Protein AF-A0A170ULJ7-F1 (afdb_monomer_lite)

Foldseek 3Di:
DDDDDDDDDDDDPPPPPVPLAQPADDPVLQVVLCPCVVVLVVVVVVVVVVVVVVVVPDPPDPPPFDKDADPPPGIDTCPDPDNDDDDYLVVVFDKDFKDWLVPPLHHPHGPDIGTPVCCVVVVVCCVPGPDPVAAEDEDDDDRSDDCPNSVNVNVVNVCSVPGRHIYD

pLDDT: mean 76.96, std 18.4, range [31.38, 96.0]

Radius of gyration: 25.99 Å; chains: 1; bounding box: 59×50×88 Å

Structure (mmCIF, N/CA/C/O backbone):
data_AF-A0A170ULJ7-F1
#
_entry.id   AF-A0A170ULJ7-F1
#
loop_
_atom_site.group_PDB
_atom_site.id
_atom_site.type_symbol
_atom_site.label_atom_id
_atom_site.label_alt_id
_atom_site.label_comp_id
_atom_site.label_asym_id
_atom_site.label_entity_id
_atom_site.label_seq_id
_atom_site.pdbx_PDB_ins_code
_atom_site.Cartn_x
_atom_site.Cartn_y
_atom_site.Cartn_z
_atom_site.occupancy
_atom_site.B_iso_or_equiv
_atom_site.auth_seq_id
_atom_site.auth_comp_id
_atom_site.auth_asym_id
_atom_site.auth_atom_id
_atom_site.pdbx_PDB_model_num
ATOM 1 N N . ARG A 1 1 ? -45.284 31.374 55.444 1.00 35.78 1 ARG A N 1
ATOM 2 C CA . ARG A 1 1 ? -43.942 30.747 55.385 1.00 35.78 1 ARG A CA 1
ATOM 3 C C . ARG A 1 1 ? -43.869 29.983 54.055 1.00 35.78 1 ARG A C 1
ATOM 5 O O . ARG A 1 1 ? -44.576 28.993 53.979 1.00 35.78 1 ARG A O 1
ATOM 12 N N . TRP A 1 2 ? -43.077 30.485 53.081 1.00 31.38 2 TRP A N 1
ATOM 13 C CA . TRP A 1 2 ? -42.665 29.880 51.776 1.00 31.38 2 TRP A CA 1
ATOM 14 C C . TRP A 1 2 ? -43.810 29.717 50.733 1.00 31.38 2 TRP A C 1
ATOM 16 O O . TRP A 1 2 ? -44.752 28.995 51.014 1.00 31.38 2 TRP A O 1
ATOM 26 N N . ILE A 1 3 ? -43.953 30.438 49.599 1.00 36.44 3 ILE A N 1
ATOM 27 C CA . ILE A 1 3 ? -43.082 30.691 48.414 1.00 36.44 3 ILE A CA 1
ATOM 28 C C . ILE A 1 3 ? -42.410 29.372 47.980 1.00 36.44 3 ILE A C 1
ATOM 30 O O . ILE A 1 3 ? -41.640 28.822 48.753 1.00 36.44 3 ILE A O 1
ATOM 34 N N . THR A 1 4 ? -42.706 28.747 46.830 1.00 39.22 4 THR A N 1
ATOM 35 C CA . THR A 1 4 ? -42.333 29.193 45.471 1.00 39.22 4 THR A CA 1
ATOM 36 C C . THR A 1 4 ? -43.029 28.340 44.391 1.00 39.22 4 THR A C 1
ATOM 38 O O . THR A 1 4 ? -43.392 27.192 44.632 1.00 39.22 4 THR A O 1
ATOM 41 N N . LEU A 1 5 ? -43.168 28.928 43.201 1.00 39.69 5 LEU A N 1
ATOM 42 C CA . LEU A 1 5 ? -43.624 28.370 41.927 1.00 39.69 5 LEU A CA 1
ATOM 43 C C . LEU A 1 5 ? -42.843 27.127 41.454 1.00 39.69 5 LEU A C 1
ATOM 45 O O . LEU A 1 5 ? -41.630 27.070 41.632 1.00 39.69 5 LEU A O 1
ATOM 49 N N . ILE A 1 6 ? -43.499 26.241 40.693 1.00 44.25 6 ILE A N 1
ATOM 50 C CA . ILE A 1 6 ? -42.827 25.431 39.663 1.00 44.25 6 ILE A CA 1
ATOM 51 C C . ILE A 1 6 ? -43.469 25.773 38.316 1.00 44.25 6 ILE A C 1
ATOM 53 O O . ILE A 1 6 ? -44.586 25.365 38.003 1.00 44.25 6 ILE A O 1
ATOM 57 N N . PHE A 1 7 ? -42.753 26.614 37.570 1.00 36.28 7 PHE A N 1
ATOM 58 C CA . PHE A 1 7 ? -42.972 26.944 36.166 1.00 36.28 7 PHE A CA 1
ATOM 59 C C . PHE A 1 7 ? -42.430 25.807 35.283 1.00 36.28 7 PHE A C 1
ATOM 61 O O . PHE A 1 7 ? -41.377 25.256 35.579 1.00 36.28 7 PHE A O 1
ATOM 68 N N . PHE A 1 8 ? -43.173 25.518 34.210 1.00 37.16 8 PHE A N 1
ATOM 69 C CA . PHE A 1 8 ? -42.750 25.134 32.853 1.00 37.16 8 PHE A CA 1
ATOM 70 C C . PHE A 1 8 ? -41.389 24.459 32.611 1.00 37.16 8 PHE A C 1
ATOM 72 O O . PHE A 1 8 ? -40.354 25.031 32.919 1.00 37.16 8 PHE A O 1
ATOM 79 N N . LEU A 1 9 ? -41.435 23.356 31.848 1.00 37.97 9 LEU A N 1
ATOM 80 C CA . LEU A 1 9 ? -40.595 23.029 30.671 1.00 37.97 9 LEU A CA 1
ATOM 81 C C . LEU A 1 9 ? -41.133 21.688 30.123 1.00 37.97 9 LEU A C 1
ATOM 83 O O . LEU A 1 9 ? -40.922 20.640 30.716 1.00 37.97 9 LEU A O 1
ATOM 87 N N . HIS A 1 10 ? -42.079 21.642 29.180 1.00 32.06 10 HIS A N 1
ATOM 88 C CA . HIS A 1 10 ? -41.883 21.835 27.737 1.00 32.06 10 HIS A CA 1
ATOM 89 C C . HIS A 1 10 ? -40.555 21.273 27.211 1.00 32.06 10 HIS A C 1
ATOM 91 O O . HIS A 1 10 ? -39.529 21.939 27.216 1.00 32.06 10 HIS A O 1
ATOM 97 N N . LEU A 1 11 ? -40.649 20.026 26.743 1.00 42.97 11 LEU A N 1
ATOM 98 C CA . LEU A 1 11 ? -40.263 19.627 25.393 1.00 42.97 11 LEU A CA 1
ATOM 99 C C . LEU A 1 11 ? -38.924 20.193 24.898 1.00 42.97 11 LEU A C 1
ATOM 10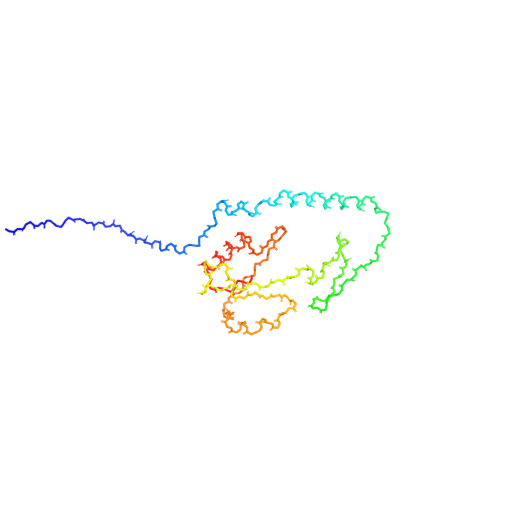1 O O . LEU A 1 11 ? -38.907 21.147 24.138 1.00 42.97 11 LEU A O 1
ATOM 105 N N . PHE A 1 12 ? -37.825 19.529 25.230 1.00 36.78 12 PHE A N 1
ATOM 106 C CA . PHE A 1 12 ? -36.737 19.343 24.273 1.00 36.78 12 PHE A CA 1
ATOM 107 C C . PHE A 1 12 ? -36.151 17.961 24.520 1.00 36.78 12 PHE A C 1
ATOM 109 O O . PHE A 1 12 ? -35.504 17.709 25.534 1.00 36.78 12 PHE A O 1
ATOM 116 N N . GLY A 1 13 ? -36.434 17.045 23.593 1.00 33.53 13 GLY A N 1
ATOM 117 C CA . GLY A 1 13 ? -35.664 15.824 23.464 1.00 33.53 13 GLY A CA 1
ATOM 118 C C . GLY A 1 13 ? -34.221 16.215 23.189 1.00 33.53 13 GLY A C 1
ATOM 119 O O . GLY A 1 13 ? -33.874 16.570 22.067 1.00 33.53 13 GLY A O 1
ATOM 120 N N . GLN A 1 14 ? -33.383 16.161 24.218 1.00 34.22 14 GLN A N 1
ATOM 121 C CA . GLN A 1 14 ? -31.958 15.992 24.013 1.00 34.22 14 GLN A CA 1
ATOM 122 C C . GLN A 1 14 ? -31.769 14.552 23.549 1.00 34.22 14 GLN A C 1
ATOM 124 O O . GLN A 1 14 ? -31.550 13.638 24.340 1.00 34.22 14 GLN A O 1
ATOM 129 N N . ILE A 1 15 ? -31.878 14.359 22.235 1.00 40.50 15 ILE A N 1
ATOM 130 C CA . ILE A 1 15 ? -31.052 13.362 21.571 1.00 40.50 15 ILE A CA 1
ATOM 131 C C . ILE A 1 15 ? -29.628 13.853 21.828 1.00 40.50 15 ILE A C 1
ATOM 133 O O . ILE A 1 15 ? -29.105 14.702 21.110 1.00 40.50 15 ILE A O 1
ATOM 137 N N . PHE A 1 16 ? -29.028 13.390 22.923 1.00 33.09 16 PHE A N 1
ATOM 138 C CA . PHE A 1 16 ? -27.586 13.283 22.968 1.00 33.09 16 PHE A CA 1
ATOM 139 C C . PHE A 1 16 ? -27.250 12.306 21.845 1.00 33.09 16 PHE A C 1
ATOM 141 O O . PHE A 1 16 ? -27.399 11.095 21.995 1.00 33.09 16 PHE A O 1
ATOM 148 N N . CYS A 1 17 ? -26.884 12.844 20.681 1.00 41.75 17 CYS A N 1
ATOM 149 C CA . CYS A 1 17 ? -26.001 12.121 19.789 1.00 41.75 17 CYS A CA 1
ATOM 150 C C . CYS A 1 17 ? -24.730 11.933 20.607 1.00 41.75 17 CYS A C 1
ATOM 152 O O . CYS A 1 17 ? -23.928 12.858 20.728 1.00 41.75 17 CYS A O 1
ATOM 154 N N . ASP A 1 18 ? -24.635 10.786 21.275 1.00 36.31 18 ASP A N 1
ATOM 155 C CA . ASP A 1 18 ? -23.403 10.313 21.872 1.00 36.31 18 ASP A CA 1
ATOM 156 C C . ASP A 1 18 ? -22.379 10.321 20.737 1.00 36.31 18 ASP A C 1
ATOM 158 O O . ASP A 1 18 ? -22.488 9.562 19.771 1.00 36.31 18 ASP A O 1
ATOM 162 N N . GLY A 1 19 ? -21.503 11.324 20.769 1.00 37.81 19 GLY A N 1
ATOM 163 C CA . GLY A 1 19 ? -20.579 11.689 19.703 1.00 37.81 19 GLY A CA 1
ATOM 164 C C . GLY A 1 19 ? -19.430 10.698 19.594 1.00 37.81 19 GLY A C 1
ATOM 165 O O . GLY A 1 19 ? -18.278 11.105 19.547 1.00 37.81 19 GLY A O 1
ATOM 166 N N . GLY A 1 20 ? -19.732 9.402 19.545 1.00 39.59 20 GLY A N 1
ATOM 167 C CA . GLY A 1 20 ? -18.800 8.331 19.202 1.00 39.59 20 GLY A CA 1
ATOM 168 C C . GLY A 1 20 ? -18.511 8.278 17.700 1.00 39.59 20 GLY A C 1
ATOM 169 O O . GLY A 1 20 ? -18.417 7.192 17.134 1.00 39.59 20 GLY A O 1
ATOM 170 N N . GLY A 1 21 ? -18.440 9.440 17.046 1.00 44.38 21 GLY A N 1
ATOM 171 C CA . GLY A 1 21 ? -17.893 9.574 15.704 1.00 44.38 21 GLY A CA 1
ATOM 172 C C . GLY A 1 21 ? -16.373 9.582 15.796 1.00 44.38 21 GLY A C 1
ATOM 173 O O . GLY A 1 21 ? -15.801 10.128 16.736 1.00 44.38 21 GLY A O 1
ATOM 174 N N . THR A 1 22 ? -15.719 8.933 14.846 1.00 57.03 22 THR A N 1
ATOM 175 C CA . THR A 1 22 ? -14.261 8.908 14.725 1.00 57.03 22 THR A CA 1
ATOM 176 C C . THR A 1 22 ? -13.727 10.341 14.670 1.00 57.03 22 THR A C 1
ATOM 178 O O . THR A 1 22 ? -14.311 11.182 13.988 1.00 57.03 22 THR A O 1
ATOM 181 N N . ILE A 1 23 ? -12.655 10.642 15.413 1.00 69.81 23 ILE A N 1
ATOM 182 C CA . ILE A 1 23 ? -11.961 11.931 15.289 1.00 69.81 23 ILE A CA 1
ATOM 183 C C . ILE A 1 23 ? -11.330 11.922 13.896 1.00 69.81 23 ILE A C 1
ATOM 185 O O . ILE A 1 23 ? -10.396 11.156 13.660 1.00 69.81 23 ILE A O 1
ATOM 189 N N . TRP A 1 24 ? -11.926 12.677 12.975 1.00 78.81 24 TRP A N 1
ATOM 190 C CA . TRP A 1 24 ? -11.382 12.926 11.641 1.00 78.81 24 TRP A CA 1
ATOM 191 C C . TRP A 1 24 ? -10.090 13.727 11.757 1.00 78.81 24 TRP A C 1
ATOM 193 O O . TRP A 1 24 ? -9.927 14.479 12.726 1.00 78.81 24 TRP A O 1
ATOM 203 N N . ALA A 1 25 ? -9.187 13.551 10.795 1.00 83.88 25 ALA A N 1
ATOM 204 C CA . ALA A 1 25 ? -7.932 14.282 10.806 1.00 83.88 25 ALA A CA 1
ATOM 205 C C . ALA A 1 25 ? -8.177 15.790 10.660 1.00 83.88 25 ALA A C 1
ATOM 207 O O . ALA A 1 25 ? -9.168 16.255 10.091 1.00 83.88 25 ALA A O 1
ATOM 208 N N . THR A 1 26 ? -7.273 16.577 11.224 1.00 88.25 26 THR A N 1
ATOM 209 C CA . THR A 1 26 ? -7.238 18.022 11.016 1.00 88.25 26 THR A CA 1
ATOM 210 C C . THR A 1 26 ? -6.584 18.352 9.675 1.00 88.25 26 THR A C 1
ATOM 212 O O . THR A 1 26 ? -5.751 17.603 9.175 1.00 88.25 26 THR A O 1
ATOM 215 N N . ALA A 1 27 ? -6.886 19.530 9.123 1.00 87.75 27 ALA A N 1
ATOM 216 C CA . ALA A 1 27 ? -6.246 20.002 7.890 1.00 87.75 27 ALA A CA 1
ATOM 217 C C . ALA A 1 27 ? -4.710 20.109 8.010 1.00 87.75 27 ALA A C 1
ATOM 219 O O . ALA A 1 27 ? -3.998 20.011 7.017 1.00 87.75 27 ALA A O 1
ATOM 220 N N . GLU A 1 28 ? -4.191 20.328 9.224 1.00 89.50 28 GLU A N 1
ATOM 221 C CA . GLU A 1 28 ? -2.747 20.344 9.481 1.00 89.50 28 GLU A CA 1
ATOM 222 C C . GLU A 1 28 ? -2.144 18.941 9.389 1.00 89.50 28 GLU A C 1
ATOM 224 O O . GLU A 1 28 ? -1.063 18.785 8.830 1.00 89.50 28 GLU A O 1
ATOM 229 N N . GLU A 1 29 ? -2.845 17.927 9.900 1.00 87.62 29 GLU A N 1
ATOM 230 C CA . GLU A 1 29 ? -2.438 16.528 9.772 1.00 87.62 29 GLU A CA 1
ATOM 231 C C . GLU A 1 29 ? -2.498 16.088 8.305 1.00 87.62 29 GLU A C 1
ATOM 233 O O . GLU A 1 29 ? -1.526 15.521 7.813 1.00 87.62 29 GLU A O 1
ATOM 238 N N . GLU A 1 30 ? -3.573 16.412 7.576 1.00 87.44 30 GLU A N 1
ATOM 239 C CA . GLU A 1 30 ? -3.697 16.115 6.137 1.00 87.44 30 GLU A CA 1
ATOM 240 C C . GLU A 1 30 ? -2.553 16.737 5.330 1.00 87.44 30 GLU A C 1
ATOM 242 O O . GLU A 1 30 ? -1.938 16.073 4.497 1.00 87.44 30 GLU A O 1
ATOM 247 N N . ALA A 1 31 ? -2.184 17.980 5.643 1.00 89.62 31 ALA A N 1
ATOM 248 C CA . ALA A 1 31 ? -1.081 18.658 4.974 1.00 89.62 31 ALA A CA 1
ATOM 249 C C . ALA A 1 31 ? 0.286 17.985 5.206 1.00 89.62 31 ALA A C 1
ATOM 251 O O . ALA A 1 31 ? 1.188 18.166 4.386 1.00 89.62 31 ALA A O 1
ATOM 252 N N . LEU A 1 32 ? 0.471 17.219 6.292 1.00 90.50 32 LEU A N 1
ATOM 253 C CA . LEU A 1 32 ? 1.715 16.474 6.531 1.00 90.50 32 LEU A CA 1
ATOM 254 C C . LEU A 1 32 ? 1.888 15.307 5.553 1.00 90.50 32 LEU A C 1
ATOM 256 O O . LEU A 1 32 ? 3.023 14.998 5.185 1.00 90.50 32 LEU A O 1
ATOM 260 N N . ASP A 1 33 ? 0.789 14.702 5.102 1.00 89.12 33 ASP A N 1
ATOM 261 C CA . ASP A 1 33 ? 0.816 13.634 4.101 1.00 89.12 33 ASP A CA 1
ATOM 262 C C . ASP A 1 33 ? 1.188 14.165 2.704 1.00 89.12 33 ASP A C 1
ATOM 264 O O . ASP A 1 33 ? 1.828 13.455 1.928 1.00 89.12 33 ASP A O 1
ATOM 268 N N . GLU A 1 34 ? 0.864 15.428 2.411 1.00 89.75 34 GLU A N 1
ATOM 269 C CA . GLU A 1 34 ? 1.075 16.075 1.104 1.00 89.75 34 GLU A CA 1
ATOM 270 C C . GLU A 1 34 ? 2.460 16.742 0.950 1.00 89.75 34 GLU A C 1
ATOM 272 O O . GLU A 1 34 ? 2.820 17.225 -0.128 1.00 89.75 34 GLU A O 1
ATOM 277 N N . VAL A 1 35 ? 3.293 16.771 2.002 1.00 91.31 35 VAL A N 1
ATOM 278 C CA . VAL A 1 35 ? 4.614 17.449 1.987 1.00 91.31 35 VAL A CA 1
ATOM 279 C C . VAL A 1 35 ? 5.504 16.960 0.837 1.00 91.31 35 VAL A C 1
ATOM 281 O O . VAL A 1 35 ? 6.277 17.728 0.250 1.00 91.31 35 VAL A O 1
ATOM 284 N N . ASN A 1 36 ? 5.387 15.680 0.489 1.00 90.19 36 ASN A N 1
ATOM 285 C CA . ASN A 1 36 ? 6.220 15.029 -0.514 1.00 90.19 36 ASN A CA 1
ATOM 286 C C . ASN A 1 36 ? 5.582 14.987 -1.914 1.00 90.19 36 ASN A C 1
ATOM 288 O O . ASN A 1 36 ? 6.222 14.488 -2.845 1.00 90.19 36 ASN A O 1
ATOM 292 N N . ASP A 1 37 ? 4.396 15.567 -2.112 1.00 91.81 37 ASP A N 1
ATOM 293 C CA . ASP A 1 37 ? 3.660 15.507 -3.384 1.00 91.81 37 ASP A CA 1
ATOM 294 C C . ASP A 1 37 ? 4.444 16.102 -4.549 1.00 91.81 37 ASP A C 1
ATOM 296 O O . ASP A 1 37 ? 4.438 15.576 -5.663 1.00 91.81 37 ASP A O 1
ATOM 300 N N . SER A 1 38 ? 5.201 17.168 -4.289 1.00 93.44 38 SER A N 1
ATOM 301 C CA . SER A 1 38 ? 6.075 17.769 -5.298 1.00 93.44 38 SER A CA 1
ATOM 302 C C . SER A 1 38 ? 7.147 16.793 -5.797 1.00 93.44 38 SER A C 1
ATOM 304 O O . SER A 1 38 ? 7.421 16.745 -6.996 1.00 93.44 38 SER A O 1
ATOM 306 N N . GLN A 1 39 ? 7.727 15.982 -4.907 1.00 93.62 39 GLN A N 1
ATOM 307 C CA . GLN A 1 39 ? 8.728 14.975 -5.267 1.00 93.62 39 GLN A CA 1
ATOM 308 C C . GLN A 1 39 ? 8.080 13.811 -6.011 1.00 93.62 39 GLN A C 1
ATOM 310 O O . GLN A 1 39 ? 8.626 13.338 -7.006 1.00 93.62 39 GLN A O 1
ATOM 315 N N . LEU A 1 40 ? 6.898 13.388 -5.561 1.00 93.06 40 LEU A N 1
ATOM 316 C CA . LEU A 1 40 ? 6.123 12.340 -6.211 1.00 93.06 40 LEU A CA 1
ATOM 317 C C . LEU A 1 40 ? 5.764 12.736 -7.649 1.00 93.06 40 LEU A C 1
ATOM 319 O O . LEU A 1 40 ? 5.964 11.958 -8.581 1.00 93.06 40 LEU A O 1
ATOM 323 N N . PHE A 1 41 ? 5.314 13.976 -7.843 1.00 94.50 41 PHE A N 1
ATOM 324 C CA . PHE A 1 41 ? 5.022 14.530 -9.159 1.00 94.50 41 PHE A CA 1
ATOM 325 C C . PHE A 1 41 ? 6.261 14.545 -10.063 1.00 94.50 41 PHE A C 1
ATOM 327 O O . PHE A 1 41 ? 6.181 14.110 -11.213 1.00 94.50 41 PHE A O 1
ATOM 334 N N . GLN A 1 42 ? 7.421 14.970 -9.548 1.00 96.00 42 GLN A N 1
ATOM 335 C CA . GLN A 1 42 ? 8.673 14.909 -10.312 1.00 96.00 42 GLN A CA 1
ATOM 336 C C . GLN A 1 42 ? 9.050 13.471 -10.684 1.00 96.00 42 GLN A C 1
ATOM 338 O O . GLN A 1 42 ? 9.387 13.216 -11.837 1.00 96.00 42 GLN A O 1
ATOM 343 N N . ALA A 1 43 ? 8.904 12.512 -9.767 1.00 93.62 43 ALA A N 1
ATOM 344 C CA . ALA A 1 43 ? 9.180 11.105 -10.049 1.00 93.62 43 ALA A CA 1
ATOM 345 C C . ALA A 1 43 ? 8.280 10.538 -11.165 1.00 93.62 43 ALA A C 1
ATOM 347 O O . ALA A 1 43 ? 8.740 9.742 -11.987 1.00 93.62 43 ALA A O 1
ATOM 348 N N . VAL A 1 44 ? 7.013 10.969 -11.242 1.00 93.62 44 VAL A N 1
ATOM 349 C CA . VAL A 1 44 ? 6.116 10.611 -12.355 1.00 93.62 44 VAL A CA 1
ATOM 350 C C . VAL A 1 44 ? 6.623 11.196 -13.670 1.00 93.62 44 VAL A C 1
ATOM 352 O O . VAL A 1 44 ? 6.730 10.464 -14.654 1.00 93.62 44 VAL A O 1
ATOM 355 N N . LEU A 1 45 ? 6.960 12.489 -13.699 1.00 95.88 45 LEU A N 1
ATOM 356 C CA . LEU A 1 45 ? 7.483 13.141 -14.903 1.00 95.88 45 LEU A CA 1
ATOM 357 C C . LEU A 1 45 ? 8.772 12.473 -15.393 1.00 95.88 45 LEU A C 1
ATOM 359 O O . LEU A 1 45 ? 8.933 12.238 -16.591 1.00 95.88 45 LEU A O 1
ATOM 363 N N . ASP A 1 46 ? 9.671 12.134 -14.475 1.00 94.94 46 ASP A N 1
ATOM 364 C CA . ASP A 1 46 ? 10.919 11.436 -14.774 1.00 94.94 46 ASP A CA 1
ATOM 365 C C . ASP A 1 46 ? 10.651 10.049 -15.358 1.00 94.94 46 ASP A C 1
ATOM 367 O O . ASP A 1 46 ? 11.190 9.717 -16.411 1.00 94.94 46 ASP A O 1
ATOM 371 N N . SER A 1 47 ? 9.748 9.280 -14.744 1.00 88.75 47 SER A N 1
ATOM 372 C CA . SER A 1 47 ? 9.349 7.951 -15.220 1.00 88.75 47 SER A CA 1
ATOM 373 C C . SER A 1 47 ? 8.752 7.985 -16.633 1.00 88.75 47 SER A C 1
ATOM 375 O O . SER A 1 47 ? 9.100 7.157 -17.479 1.00 88.75 47 SER A O 1
ATOM 377 N N . VAL A 1 48 ? 7.901 8.976 -16.927 1.00 91.56 48 VAL A N 1
ATOM 378 C CA . VAL A 1 48 ? 7.314 9.159 -18.264 1.00 91.56 48 VAL A CA 1
ATOM 379 C C . VAL A 1 48 ? 8.394 9.497 -19.293 1.00 91.56 48 VAL A C 1
ATOM 381 O O . VAL A 1 48 ? 8.450 8.853 -20.341 1.00 91.56 48 VAL A O 1
ATOM 384 N N . ARG A 1 49 ? 9.299 10.439 -18.989 1.00 92.06 49 ARG A N 1
ATOM 385 C CA . ARG A 1 49 ? 10.412 10.798 -19.889 1.00 92.06 49 ARG A CA 1
ATOM 386 C C . ARG A 1 49 ? 11.333 9.613 -20.166 1.00 92.06 49 ARG A C 1
ATOM 388 O O . ARG A 1 49 ? 11.722 9.381 -21.312 1.00 92.06 49 ARG A O 1
ATOM 395 N N . ASP A 1 50 ? 11.655 8.846 -19.132 1.00 86.94 50 ASP A N 1
ATOM 396 C CA . ASP A 1 50 ? 12.455 7.630 -19.238 1.00 86.94 50 ASP A CA 1
ATOM 397 C C . ASP A 1 50 ? 11.789 6.590 -20.141 1.00 86.94 50 ASP A C 1
ATOM 399 O O . ASP A 1 50 ? 12.446 5.977 -20.990 1.00 86.94 50 ASP A O 1
ATOM 403 N N . TRP A 1 51 ? 10.480 6.391 -19.974 1.00 84.44 51 TRP A N 1
ATOM 404 C CA . TRP A 1 51 ? 9.705 5.484 -20.809 1.00 84.44 51 TRP A CA 1
ATOM 405 C C . TRP A 1 51 ? 9.704 5.934 -22.274 1.00 84.44 51 TRP A C 1
ATOM 407 O O . TRP A 1 51 ? 10.009 5.121 -23.150 1.00 84.44 51 TRP A O 1
ATOM 417 N N . GLU A 1 52 ? 9.450 7.216 -22.548 1.00 86.88 52 GLU A N 1
ATOM 418 C CA . GLU A 1 52 ? 9.454 7.782 -23.904 1.00 86.88 52 GLU A CA 1
ATOM 419 C C . GLU A 1 52 ? 10.820 7.609 -24.582 1.00 86.88 52 GLU A C 1
ATOM 421 O O . GLU A 1 52 ? 10.904 7.109 -25.710 1.00 86.88 52 GLU A O 1
ATOM 426 N N . ALA A 1 53 ? 11.911 7.932 -23.879 1.00 84.62 53 ALA A N 1
ATOM 427 C CA . ALA A 1 53 ? 13.273 7.784 -24.390 1.00 84.62 53 ALA A CA 1
ATOM 428 C C . ALA A 1 53 ? 13.605 6.324 -24.746 1.00 84.62 53 ALA A C 1
ATOM 430 O O . ALA A 1 53 ? 14.212 6.046 -25.788 1.00 84.62 53 ALA A O 1
ATOM 431 N N . ARG A 1 54 ? 13.173 5.369 -23.911 1.00 75.56 54 ARG A N 1
ATOM 432 C CA . ARG A 1 54 ? 13.328 3.931 -24.185 1.00 75.56 54 ARG A CA 1
ATOM 433 C C . ARG A 1 54 ? 12.457 3.479 -25.354 1.00 75.56 54 ARG A C 1
ATOM 435 O O . ARG A 1 54 ? 12.892 2.615 -26.115 1.00 75.56 54 ARG A O 1
ATOM 442 N N . HIS A 1 55 ? 11.263 4.050 -25.522 1.00 74.12 55 HIS A N 1
ATOM 443 C CA . HIS A 1 55 ? 10.340 3.692 -26.600 1.00 74.12 55 HIS A CA 1
ATOM 444 C C . HIS A 1 55 ? 10.836 4.160 -27.972 1.00 74.12 55 HIS A C 1
ATOM 446 O O . HIS A 1 55 ? 10.796 3.389 -28.932 1.00 74.12 55 HIS A O 1
ATOM 452 N N . HIS A 1 56 ? 11.375 5.379 -28.063 1.00 68.94 56 HIS A N 1
ATOM 453 C CA . HIS A 1 56 ? 11.912 5.932 -29.310 1.00 68.94 56 HIS A CA 1
ATOM 454 C C . HI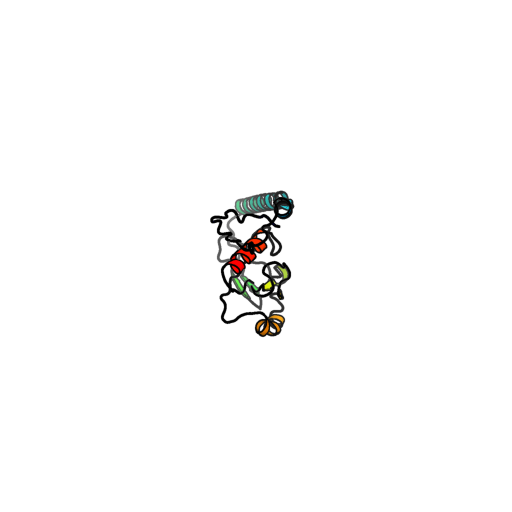S A 1 56 ? 13.171 5.206 -29.816 1.00 68.94 56 HIS A C 1
ATOM 456 O O . HIS A 1 56 ? 13.412 5.172 -31.020 1.00 68.94 56 HIS A O 1
ATOM 462 N N . ASN A 1 57 ? 13.939 4.568 -28.926 1.00 63.25 57 ASN A N 1
ATOM 463 C CA . ASN A 1 57 ? 15.134 3.788 -29.274 1.00 63.25 57 ASN A CA 1
ATOM 464 C C . ASN A 1 57 ? 14.864 2.293 -29.549 1.00 63.25 57 ASN A C 1
ATOM 466 O O . ASN A 1 57 ? 15.809 1.518 -29.725 1.00 63.25 57 ASN A O 1
ATOM 470 N N . ARG A 1 58 ? 13.597 1.846 -29.617 1.00 63.59 58 ARG A N 1
ATOM 471 C CA . ARG A 1 58 ? 13.261 0.456 -29.980 1.00 63.59 58 ARG A CA 1
ATOM 472 C C . ARG A 1 58 ? 13.463 0.228 -31.483 1.00 63.59 58 ARG A C 1
ATOM 474 O O . ARG A 1 58 ? 12.508 0.168 -32.254 1.00 63.59 58 ARG A O 1
ATOM 481 N N . THR A 1 59 ? 14.698 -0.035 -31.909 1.00 59.22 59 THR A N 1
ATOM 482 C CA . THR A 1 59 ? 14.873 -0.997 -33.007 1.00 59.22 59 THR A CA 1
ATOM 483 C C . THR A 1 59 ? 14.318 -2.324 -32.492 1.00 59.22 59 THR A C 1
ATOM 485 O O . THR A 1 59 ? 14.732 -2.814 -31.445 1.00 59.22 59 THR A O 1
ATOM 488 N N . ARG A 1 60 ? 13.274 -2.840 -33.148 1.00 58.66 60 ARG A N 1
ATOM 489 C CA . ARG A 1 60 ? 12.449 -3.980 -32.711 1.00 58.66 60 ARG A CA 1
ATOM 490 C C . ARG A 1 60 ? 13.247 -5.295 -32.689 1.00 58.66 60 ARG A C 1
ATOM 492 O O . ARG A 1 60 ? 12.996 -6.188 -33.489 1.00 58.66 60 ARG A O 1
ATOM 499 N N . ALA A 1 61 ? 14.200 -5.436 -31.776 1.00 58.62 61 ALA A N 1
ATOM 500 C CA . ALA A 1 61 ? 14.698 -6.730 -31.344 1.00 58.62 61 ALA A CA 1
ATOM 501 C C . ALA A 1 61 ? 13.714 -7.250 -30.293 1.00 58.62 61 ALA A C 1
ATOM 503 O O . ALA A 1 61 ? 13.526 -6.626 -29.248 1.00 58.62 61 ALA A O 1
ATOM 504 N N . LYS A 1 62 ? 13.033 -8.359 -30.600 1.00 53.91 62 LYS A N 1
ATOM 505 C CA . LYS A 1 62 ? 12.176 -9.080 -29.654 1.00 53.91 62 LYS A CA 1
ATOM 506 C C . LYS A 1 62 ? 13.046 -9.440 -28.443 1.00 53.91 62 LYS A C 1
ATOM 508 O O . LYS A 1 62 ? 13.907 -10.310 -28.563 1.00 53.91 62 LYS A O 1
ATOM 513 N N . ARG A 1 63 ? 12.890 -8.722 -27.324 1.00 56.25 63 ARG A N 1
ATOM 514 C CA . ARG A 1 63 ? 13.539 -9.093 -26.061 1.00 56.25 63 ARG A CA 1
ATOM 515 C C . ARG A 1 63 ? 13.067 -10.499 -25.697 1.00 56.25 63 ARG A C 1
ATOM 517 O O . ARG A 1 63 ? 11.920 -10.850 -25.972 1.00 56.25 63 ARG A O 1
ATOM 524 N N . ALA A 1 64 ? 13.980 -11.315 -25.178 1.00 57.41 64 ALA A N 1
ATOM 525 C CA . ALA A 1 64 ? 13.608 -12.599 -24.608 1.00 57.41 64 ALA A CA 1
ATOM 526 C C . ALA A 1 64 ? 12.560 -12.345 -23.518 1.00 57.41 64 ALA A C 1
ATOM 528 O O . ALA A 1 64 ? 12.724 -11.416 -22.729 1.00 57.41 64 ALA A O 1
ATOM 529 N N . GLU A 1 65 ? 11.489 -13.131 -23.535 1.00 61.81 65 GLU A N 1
ATOM 530 C CA . GLU A 1 65 ? 10.452 -13.140 -22.507 1.00 61.81 65 GLU A CA 1
ATOM 531 C C . GLU A 1 65 ? 11.133 -13.293 -21.145 1.00 61.81 65 GLU A C 1
ATOM 533 O O . GLU A 1 65 ? 11.842 -14.274 -20.905 1.00 61.81 65 GLU A O 1
ATOM 538 N N . SER A 1 66 ? 11.041 -12.255 -20.310 1.00 74.44 66 SER A N 1
ATOM 539 C CA . SER A 1 66 ? 11.694 -12.259 -19.007 1.00 74.44 66 SER A CA 1
ATOM 540 C C . SER A 1 66 ? 10.727 -12.839 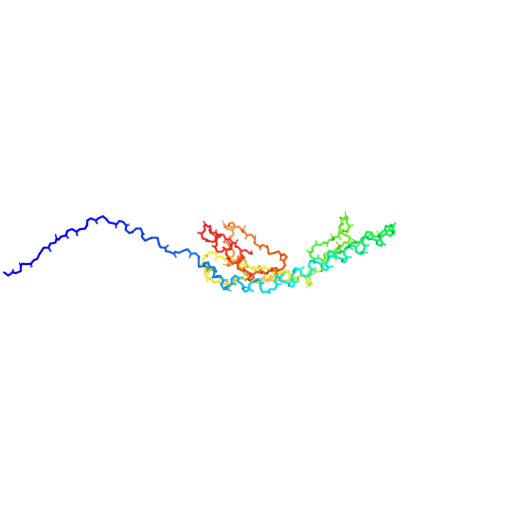-17.980 1.00 74.44 66 SER A C 1
ATOM 542 O O . SER A 1 66 ? 9.619 -12.345 -17.802 1.00 74.44 66 SER A O 1
ATOM 544 N N . SER A 1 67 ? 11.120 -13.943 -17.349 1.00 86.31 67 SER A N 1
ATOM 545 C CA . SER A 1 67 ? 10.358 -14.576 -16.275 1.00 86.31 67 SER A CA 1
ATOM 546 C C . SER A 1 67 ? 11.166 -14.522 -14.987 1.00 86.31 67 SER A C 1
ATOM 548 O O . SER A 1 67 ? 12.344 -14.893 -14.986 1.00 86.31 67 SER A O 1
ATOM 550 N N . VAL A 1 68 ? 10.540 -14.118 -13.886 1.00 89.88 68 VAL A N 1
ATOM 551 C CA . VAL A 1 68 ? 11.146 -14.163 -12.552 1.00 89.88 68 VAL A CA 1
ATOM 552 C C . VAL A 1 68 ? 10.287 -15.012 -11.628 1.00 89.88 68 VAL A C 1
ATOM 554 O O . VAL A 1 68 ? 9.066 -14.917 -11.665 1.00 89.88 68 VAL A O 1
ATOM 557 N N . CYS A 1 69 ? 10.913 -15.846 -10.802 1.00 92.81 69 CYS A N 1
ATOM 558 C CA . CYS A 1 69 ? 10.214 -16.690 -9.840 1.00 92.81 69 CYS A CA 1
ATOM 559 C C . CYS A 1 69 ? 10.672 -16.375 -8.420 1.00 92.81 69 CYS A C 1
ATOM 561 O O . CYS A 1 69 ? 11.873 -16.285 -8.156 1.00 92.81 69 CYS A O 1
ATOM 563 N N . TYR A 1 70 ? 9.712 -16.274 -7.507 1.00 93.56 70 TYR A N 1
ATOM 564 C CA . TYR A 1 70 ? 9.936 -16.128 -6.075 1.00 93.56 70 TYR A CA 1
ATOM 565 C C . TYR A 1 70 ? 9.313 -17.309 -5.342 1.00 93.56 70 TYR A C 1
ATOM 567 O O . TYR A 1 70 ? 8.213 -17.745 -5.679 1.00 93.56 70 TYR A O 1
ATOM 575 N N . SER A 1 71 ? 10.0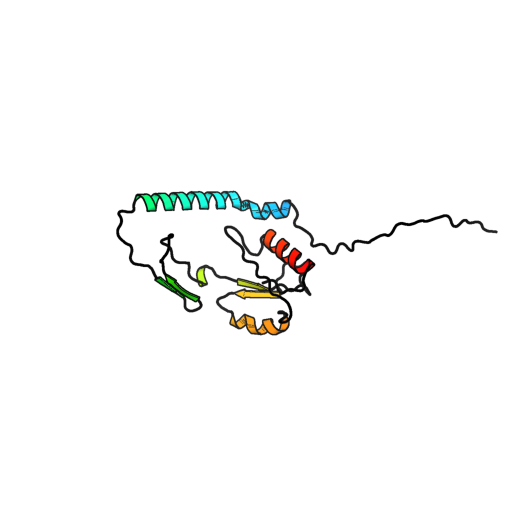19 -17.817 -4.332 1.00 90.44 71 SER A N 1
ATOM 576 C CA . SER A 1 71 ? 9.649 -19.045 -3.616 1.00 90.44 71 SER A CA 1
ATOM 577 C C . SER A 1 71 ? 8.205 -19.024 -3.105 1.00 90.44 71 SER A C 1
ATOM 579 O O . SER A 1 71 ? 7.475 -19.994 -3.287 1.00 90.44 71 SER A O 1
ATOM 581 N N . ASP A 1 72 ? 7.783 -17.905 -2.514 1.00 88.75 72 ASP A N 1
ATOM 582 C CA . ASP A 1 72 ? 6.522 -17.833 -1.767 1.00 88.75 72 ASP A CA 1
ATOM 583 C C . ASP A 1 72 ? 5.312 -17.392 -2.608 1.00 88.75 72 ASP A C 1
ATOM 585 O O . ASP A 1 72 ? 4.176 -17.522 -2.155 1.00 88.75 72 ASP A O 1
ATOM 589 N N . VAL A 1 73 ? 5.528 -16.864 -3.821 1.00 92.25 73 VAL A N 1
ATOM 590 C CA . VAL A 1 73 ? 4.456 -16.284 -4.665 1.00 92.25 73 VAL A CA 1
ATOM 591 C C . VAL A 1 73 ? 4.436 -16.796 -6.110 1.00 92.25 73 VAL A C 1
ATOM 593 O O . VAL A 1 73 ? 3.515 -16.475 -6.857 1.00 92.25 73 VAL A O 1
ATOM 596 N N . GLY A 1 74 ? 5.404 -17.624 -6.509 1.00 93.62 74 GLY A N 1
ATOM 597 C CA . GLY A 1 74 ? 5.458 -18.220 -7.842 1.00 93.62 74 GLY A CA 1
ATOM 598 C C . GLY A 1 74 ? 6.182 -17.356 -8.875 1.00 93.62 74 GLY A C 1
ATOM 599 O O . GLY A 1 74 ? 7.070 -16.572 -8.537 1.00 93.62 74 GLY A O 1
ATOM 600 N N . CYS A 1 75 ? 5.848 -17.561 -10.151 1.00 92.25 75 CYS A N 1
ATOM 601 C CA . CYS A 1 75 ? 6.536 -16.948 -11.284 1.00 92.25 75 CYS A CA 1
ATOM 602 C C . CYS A 1 75 ? 5.697 -15.854 -11.948 1.00 92.25 75 CYS A C 1
ATOM 604 O O . CYS A 1 75 ? 4.492 -16.008 -12.130 1.00 92.25 75 CYS A O 1
ATOM 606 N N . PHE A 1 76 ? 6.370 -14.780 -12.349 1.00 89.50 76 PHE A N 1
ATOM 607 C CA . PHE A 1 76 ? 5.823 -13.660 -13.098 1.00 89.50 76 PHE A CA 1
ATOM 608 C C . PHE A 1 76 ? 6.509 -13.613 -14.452 1.00 89.50 76 PHE A C 1
ATOM 610 O O . PHE A 1 76 ? 7.738 -13.526 -14.528 1.00 89.50 76 PHE A O 1
ATOM 617 N N . GLU A 1 77 ? 5.710 -13.686 -15.505 1.00 86.12 77 GLU A N 1
ATOM 618 C CA . GLU A 1 77 ? 6.177 -13.596 -16.880 1.00 86.12 77 GLU A CA 1
ATOM 619 C C . GLU A 1 77 ? 5.892 -12.198 -17.429 1.00 86.12 77 GLU A C 1
ATOM 621 O O . GLU A 1 77 ? 4.833 -11.614 -17.190 1.00 86.12 77 GLU A O 1
ATOM 626 N N . ASP A 1 78 ? 6.840 -11.671 -18.194 1.00 76.62 78 ASP A N 1
ATOM 627 C CA . ASP A 1 78 ? 6.713 -10.431 -18.953 1.00 76.62 78 ASP A CA 1
ATOM 628 C C . ASP A 1 78 ? 5.874 -10.652 -20.225 1.00 76.62 78 ASP A C 1
ATOM 630 O O . ASP A 1 78 ? 6.322 -10.468 -21.356 1.00 76.62 78 ASP A O 1
ATOM 634 N N . THR A 1 79 ? 4.635 -11.117 -20.050 1.00 64.06 79 THR A N 1
ATOM 635 C CA . THR A 1 79 ? 3.685 -11.352 -21.150 1.00 64.06 79 THR A CA 1
ATOM 636 C C . THR A 1 79 ? 2.901 -10.080 -21.516 1.00 64.06 79 THR A C 1
ATOM 638 O O . THR A 1 79 ? 1.843 -10.165 -22.143 1.00 64.06 79 THR A O 1
ATOM 641 N N . GLY A 1 80 ? 3.351 -8.897 -21.072 1.00 60.31 80 GLY A N 1
ATOM 642 C CA . GLY A 1 80 ? 2.542 -7.677 -20.973 1.00 60.31 80 GLY A CA 1
ATOM 643 C C . GLY A 1 80 ? 3.007 -6.464 -21.794 1.00 60.31 80 GLY A C 1
ATOM 644 O O . GLY A 1 80 ? 3.946 -6.511 -22.578 1.00 60.31 80 GLY A O 1
ATOM 645 N N . TYR A 1 81 ? 2.285 -5.348 -21.620 1.00 56.25 81 TYR A N 1
ATOM 646 C CA . TYR A 1 81 ? 2.548 -4.036 -22.247 1.00 56.25 81 TYR A CA 1
ATOM 647 C C . TYR A 1 81 ? 3.704 -3.262 -21.581 1.00 56.25 81 TYR A C 1
ATOM 649 O O . TYR A 1 81 ? 4.282 -2.349 -22.174 1.00 56.25 81 TYR A O 1
ATOM 657 N N . LEU A 1 82 ? 4.026 -3.616 -20.338 1.00 62.75 82 LEU A N 1
ATOM 658 C CA . LEU A 1 82 ? 5.135 -3.069 -19.574 1.00 62.75 82 LEU A CA 1
ATOM 659 C C . LEU A 1 82 ? 6.228 -4.137 -19.582 1.00 62.75 82 LEU A C 1
ATOM 661 O O . LEU A 1 82 ? 6.029 -5.146 -18.923 1.00 62.75 82 LEU A O 1
ATOM 665 N N . ASP A 1 83 ? 7.324 -3.909 -20.323 1.00 68.81 83 ASP A N 1
ATOM 666 C CA . ASP A 1 83 ? 8.534 -4.762 -20.384 1.00 68.81 83 ASP A CA 1
ATOM 667 C C . ASP A 1 83 ? 9.250 -4.809 -18.994 1.00 68.81 83 ASP A C 1
ATOM 669 O O . ASP A 1 83 ? 10.412 -4.406 -18.863 1.00 68.81 83 ASP A O 1
ATOM 673 N N . MET A 1 84 ? 8.539 -5.143 -17.913 1.00 74.44 84 MET A N 1
ATOM 674 C CA . MET A 1 84 ? 9.004 -5.084 -16.524 1.00 74.44 84 MET A CA 1
ATOM 675 C C . MET A 1 84 ? 8.353 -6.181 -15.680 1.00 74.44 84 MET A C 1
ATOM 677 O O . MET A 1 84 ? 7.131 -6.298 -15.612 1.00 74.44 84 MET A O 1
ATOM 681 N N . VAL A 1 85 ? 9.189 -6.924 -14.959 1.00 85.62 85 VAL A N 1
ATOM 682 C CA . VAL A 1 85 ? 8.769 -7.872 -13.921 1.00 85.62 85 VAL A CA 1
ATOM 683 C C . VAL A 1 85 ? 8.731 -7.186 -12.547 1.00 85.62 85 VAL A C 1
ATOM 685 O O . VAL A 1 85 ? 9.431 -6.188 -12.349 1.00 85.62 85 VAL A O 1
ATOM 688 N N . PRO A 1 86 ? 7.925 -7.682 -11.589 1.00 89.31 86 PRO A N 1
ATOM 689 C CA . PRO A 1 86 ? 7.869 -7.112 -10.244 1.00 89.31 86 PRO A CA 1
ATOM 690 C C . PRO A 1 86 ? 9.212 -7.211 -9.505 1.00 89.31 86 PRO A C 1
ATOM 692 O O . PRO A 1 86 ? 10.077 -8.011 -9.853 1.00 89.31 86 PRO A O 1
ATOM 695 N N . SER A 1 87 ? 9.367 -6.394 -8.460 1.00 92.00 87 SER A N 1
ATOM 696 C CA . SER A 1 87 ? 10.468 -6.505 -7.495 1.00 92.00 87 SER A CA 1
ATOM 697 C C . SER A 1 87 ? 10.304 -7.734 -6.597 1.00 92.00 87 SER A C 1
ATOM 699 O O . SER A 1 87 ? 9.203 -8.270 -6.447 1.00 92.00 87 SER A O 1
ATOM 701 N N . ARG A 1 88 ? 11.395 -8.163 -5.950 1.00 93.62 88 ARG A N 1
ATOM 702 C CA . ARG A 1 88 ? 11.373 -9.329 -5.058 1.00 93.62 88 ARG A CA 1
ATOM 703 C C . ARG A 1 88 ? 10.560 -9.046 -3.786 1.00 93.62 88 ARG A C 1
ATOM 705 O O . ARG A 1 88 ? 10.573 -7.904 -3.319 1.00 93.62 88 ARG A O 1
ATOM 712 N N . PRO A 1 89 ? 9.913 -10.054 -3.170 1.00 94.69 89 PRO A N 1
ATOM 713 C CA . PRO A 1 89 ? 9.154 -9.871 -1.932 1.00 94.69 89 PRO A CA 1
ATOM 714 C C . PRO A 1 89 ? 9.966 -9.249 -0.788 1.00 94.69 89 PRO A C 1
ATOM 716 O O . PRO A 1 89 ? 9.404 -8.513 0.021 1.00 94.69 89 PRO A O 1
ATOM 719 N N . GLU A 1 90 ? 11.282 -9.487 -0.730 1.00 94.12 90 GLU A N 1
ATOM 720 C CA . GLU A 1 90 ? 12.165 -8.890 0.279 1.00 94.12 90 GLU A CA 1
ATOM 721 C C . GLU A 1 90 ? 12.369 -7.388 0.076 1.00 94.12 90 GLU A C 1
ATOM 723 O O . GLU A 1 90 ? 12.513 -6.657 1.053 1.00 94.12 90 GLU A O 1
ATOM 728 N N . ASP A 1 91 ? 12.350 -6.931 -1.178 1.00 94.25 91 ASP A N 1
ATOM 729 C CA . ASP A 1 91 ? 12.515 -5.520 -1.527 1.00 94.25 91 ASP A CA 1
ATOM 730 C C . ASP A 1 91 ? 11.192 -4.752 -1.354 1.00 94.25 91 ASP A C 1
ATOM 732 O O . ASP A 1 91 ? 11.197 -3.582 -0.980 1.00 94.25 91 ASP A O 1
ATOM 736 N N . VAL A 1 92 ? 10.051 -5.413 -1.599 1.00 93.56 92 VAL A N 1
ATOM 737 C CA . VAL A 1 92 ? 8.712 -4.841 -1.356 1.00 93.56 92 VAL A CA 1
ATOM 738 C C . VAL A 1 92 ? 8.385 -4.814 0.142 1.00 93.56 92 VAL A C 1
ATOM 740 O O . VAL A 1 92 ? 7.688 -3.913 0.602 1.00 93.56 92 VAL A O 1
ATOM 743 N N . ALA A 1 93 ? 8.889 -5.792 0.904 1.00 93.56 93 ALA A N 1
ATOM 744 C CA . ALA A 1 93 ? 8.764 -5.886 2.358 1.00 93.56 93 ALA A CA 1
ATOM 745 C C . ALA A 1 93 ? 7.319 -5.727 2.878 1.00 93.56 93 ALA A C 1
ATOM 747 O O . ALA A 1 93 ? 7.085 -5.075 3.897 1.00 93.56 93 ALA A O 1
ATOM 748 N N . THR A 1 94 ? 6.345 -6.337 2.189 1.00 93.62 94 THR A N 1
ATOM 749 C CA . THR A 1 94 ? 4.915 -6.252 2.531 1.00 93.62 94 THR A CA 1
ATOM 750 C C . THR A 1 94 ? 4.655 -6.644 3.987 1.00 93.62 94 THR A C 1
ATOM 752 O O . THR A 1 94 ? 5.168 -7.657 4.474 1.00 93.62 94 THR A O 1
ATOM 755 N N . ARG A 1 95 ? 3.819 -5.861 4.674 1.00 92.44 95 ARG A N 1
ATOM 756 C CA . ARG A 1 95 ? 3.385 -6.095 6.056 1.00 92.44 95 ARG A CA 1
ATOM 757 C C . ARG A 1 95 ? 1.864 -6.132 6.128 1.00 92.44 95 ARG A C 1
ATOM 759 O O . ARG A 1 95 ? 1.199 -5.449 5.359 1.00 92.44 95 ARG A O 1
ATOM 766 N N . PHE A 1 96 ? 1.338 -6.908 7.066 1.00 90.44 96 PHE A N 1
ATOM 767 C CA . PHE A 1 96 ? -0.090 -7.037 7.343 1.00 90.44 96 PHE A CA 1
ATOM 768 C C . PHE A 1 96 ? -0.371 -6.482 8.739 1.00 90.44 96 PHE A C 1
ATOM 770 O O . PHE A 1 96 ? 0.207 -6.973 9.715 1.00 90.44 96 PHE A O 1
ATOM 777 N N . LEU A 1 97 ? -1.235 -5.466 8.828 1.00 89.81 97 LEU A N 1
ATOM 778 C CA . LEU A 1 97 ? -1.508 -4.722 10.059 1.00 89.81 97 LEU A CA 1
ATOM 779 C C . LEU A 1 97 ? -2.956 -4.948 10.498 1.00 89.81 97 LEU A C 1
ATOM 781 O O . LEU A 1 97 ? -3.860 -4.279 10.021 1.00 89.81 97 LEU A O 1
ATOM 785 N N . LEU A 1 98 ? -3.205 -5.874 11.426 1.00 87.31 98 LEU A N 1
ATOM 786 C CA . LEU A 1 98 ? -4.580 -6.192 11.823 1.00 87.31 98 LEU A CA 1
ATOM 787 C C . LEU A 1 98 ? -5.107 -5.249 12.911 1.00 87.31 98 LEU A C 1
ATOM 789 O O . LEU A 1 98 ? -4.566 -5.182 14.018 1.00 87.31 98 LEU A O 1
ATOM 793 N N . TYR A 1 99 ? -6.260 -4.648 12.634 1.00 84.00 99 TYR A N 1
ATOM 794 C CA . TYR A 1 99 ? -7.071 -3.872 13.564 1.00 84.00 99 TYR A CA 1
ATOM 795 C C . TYR A 1 99 ? -8.418 -4.575 13.826 1.00 84.00 99 TYR A C 1
ATOM 797 O O . TYR A 1 99 ? -8.998 -5.206 12.940 1.00 84.00 99 TYR A O 1
ATOM 805 N N . SER A 1 100 ? -8.933 -4.484 15.059 1.00 75.88 100 SER A N 1
ATOM 806 C CA . SER A 1 100 ? -10.249 -5.032 15.440 1.00 75.88 100 SER A CA 1
ATOM 807 C C . SER A 1 100 ? -11.092 -3.991 16.167 1.00 75.88 100 SER A C 1
ATOM 809 O O . SER A 1 100 ? -10.594 -3.242 17.017 1.00 75.88 100 SER A O 1
ATOM 811 N N . ALA A 1 101 ? -12.394 -3.974 15.863 1.00 68.50 101 ALA A N 1
ATOM 812 C CA . ALA A 1 101 ? -13.352 -2.979 16.351 1.00 68.50 101 ALA A CA 1
ATOM 813 C C . ALA A 1 101 ? -13.466 -2.917 17.883 1.00 68.50 101 ALA A C 1
ATOM 815 O O . ALA A 1 101 ? -13.878 -1.896 18.434 1.00 68.50 101 ALA A O 1
ATOM 816 N N . ARG A 1 102 ? -13.081 -3.983 18.594 1.00 64.38 102 ARG A N 1
ATOM 817 C CA . ARG A 1 102 ? -13.198 -4.055 20.058 1.00 64.38 102 ARG A CA 1
ATOM 818 C C . ARG A 1 102 ? -12.117 -3.294 20.825 1.00 64.38 102 ARG A C 1
ATOM 820 O O . ARG A 1 102 ? -12.370 -2.928 21.964 1.00 64.38 102 ARG A O 1
ATOM 827 N N . HIS A 1 103 ? -10.945 -3.063 20.230 1.00 58.00 103 HIS A N 1
ATOM 828 C CA . HIS A 1 103 ? -9.782 -2.532 20.959 1.00 58.00 103 HIS A CA 1
ATOM 829 C C . HIS A 1 103 ? -9.135 -1.295 20.318 1.00 58.00 103 HIS A C 1
ATOM 831 O O . HIS A 1 103 ? -8.253 -0.712 20.934 1.00 58.00 103 HIS A O 1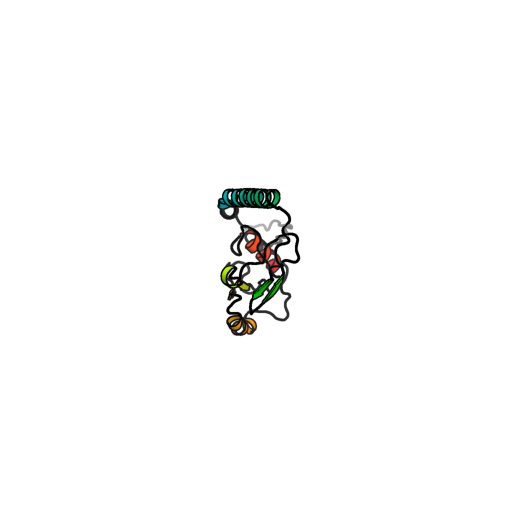
ATOM 837 N N . SER A 1 104 ? -9.551 -0.881 19.113 1.00 58.50 104 SER A N 1
ATOM 838 C CA . SER A 1 104 ? -8.762 0.060 18.296 1.00 58.50 104 SER A CA 1
ATOM 839 C C . SER A 1 104 ? -9.585 1.131 17.564 1.00 58.50 104 SER A C 1
ATOM 841 O O . SER A 1 104 ? -9.085 1.779 16.655 1.00 58.50 104 SER A O 1
ATOM 843 N N . ARG A 1 105 ? -10.828 1.413 17.984 1.00 60.22 105 ARG A N 1
ATOM 844 C CA . ARG A 1 105 ? -11.636 2.484 17.354 1.00 60.22 105 ARG A CA 1
ATOM 845 C C . ARG A 1 105 ? -10.962 3.865 17.339 1.00 60.22 105 ARG A C 1
ATOM 847 O O . ARG A 1 105 ? -11.348 4.699 16.532 1.00 60.22 105 ARG A O 1
ATOM 854 N N . SER A 1 106 ? -9.988 4.097 18.219 1.00 57.81 106 SER A N 1
ATOM 855 C CA . SER A 1 106 ? -9.299 5.387 18.361 1.00 57.81 106 SER A CA 1
ATOM 856 C C . SER A 1 106 ? -7.785 5.261 18.567 1.00 57.81 106 SER A C 1
ATOM 858 O O . SER A 1 106 ? -7.153 6.240 18.942 1.00 57.81 106 SER A O 1
ATOM 860 N N . SER A 1 107 ? -7.194 4.071 18.390 1.00 65.44 107 SER A N 1
ATOM 861 C CA . SER A 1 107 ? -5.742 3.886 18.536 1.00 65.44 107 SER A CA 1
ATOM 862 C C . SER A 1 107 ? -5.112 3.445 17.223 1.00 65.44 107 SER A C 1
ATOM 864 O O . SER A 1 107 ? -5.553 2.450 16.648 1.00 65.44 107 SER A O 1
ATOM 866 N N . ASP A 1 108 ? -4.017 4.092 16.835 1.00 68.88 108 ASP A N 1
ATOM 867 C CA . ASP A 1 108 ? -3.224 3.725 15.651 1.00 68.88 108 ASP A CA 1
ATOM 868 C C . ASP A 1 108 ? -2.351 2.491 15.816 1.00 68.88 108 ASP A C 1
ATOM 870 O O . ASP A 1 108 ? -1.751 2.010 14.856 1.00 68.88 108 ASP A O 1
ATOM 874 N N . ILE A 1 109 ? -2.310 1.945 17.026 1.00 77.25 109 ILE A N 1
ATOM 875 C CA . ILE A 1 109 ? -1.534 0.757 17.341 1.00 77.25 109 ILE A CA 1
ATOM 876 C C . ILE A 1 109 ? -2.267 -0.460 16.762 1.00 77.25 109 ILE A C 1
ATOM 878 O O . ILE A 1 109 ? -3.362 -0.782 17.238 1.00 77.25 109 ILE A O 1
ATOM 882 N N . PRO A 1 110 ? -1.696 -1.147 15.756 1.00 81.44 110 PRO A N 1
ATOM 883 C CA . PRO A 1 110 ? -2.278 -2.383 15.272 1.00 81.44 110 PRO A CA 1
ATOM 884 C C . PRO A 1 110 ? -2.229 -3.429 16.380 1.00 81.44 110 PRO A C 1
ATOM 886 O O . PRO A 1 110 ? -1.282 -3.487 17.167 1.00 81.44 110 PRO A O 1
ATOM 889 N N . LEU A 1 111 ? -3.232 -4.305 16.423 1.00 79.62 111 LEU A N 1
ATOM 890 C CA . LEU A 1 111 ? -3.183 -5.454 17.330 1.00 79.62 111 LEU A CA 1
ATOM 891 C C . LEU A 1 111 ? -2.011 -6.362 16.980 1.00 79.62 111 LEU A C 1
ATOM 893 O O . LEU A 1 111 ? -1.466 -7.035 17.853 1.00 79.62 111 LEU A O 1
ATOM 897 N N . ILE A 1 112 ? -1.656 -6.364 15.698 1.00 83.56 112 ILE A N 1
ATOM 898 C CA . ILE A 1 112 ? -0.696 -7.246 15.074 1.00 83.56 112 ILE A CA 1
ATOM 899 C C . ILE A 1 112 ? -0.049 -6.548 13.893 1.00 83.56 112 ILE A C 1
ATOM 901 O O . ILE A 1 112 ? -0.736 -5.971 13.055 1.00 83.56 112 ILE A O 1
ATOM 905 N N . ASP A 1 113 ? 1.253 -6.748 13.776 1.00 87.62 113 ASP A N 1
ATOM 906 C CA . ASP A 1 113 ? 2.044 -6.353 12.627 1.00 87.62 113 ASP A CA 1
ATOM 907 C C . ASP A 1 113 ? 2.923 -7.539 12.217 1.00 87.62 113 ASP A C 1
ATOM 909 O O . ASP A 1 113 ? 3.810 -7.955 12.971 1.00 87.62 113 ASP A O 1
ATOM 913 N N . VAL A 1 114 ? 2.629 -8.134 11.058 1.00 88.06 114 VAL A N 1
ATOM 914 C CA . VAL A 1 114 ? 3.373 -9.290 10.547 1.00 88.06 114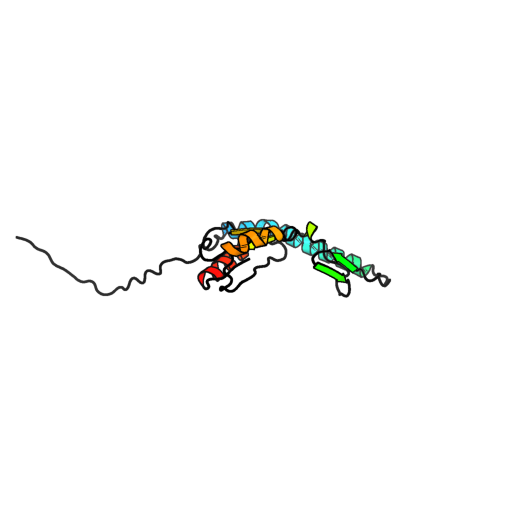 VAL A CA 1
ATOM 915 C C . VAL A 1 114 ? 3.925 -9.033 9.152 1.00 88.06 114 VAL A C 1
ATOM 917 O O . VAL A 1 114 ? 3.158 -8.744 8.233 1.00 88.06 114 VAL A O 1
ATOM 920 N N . PRO A 1 115 ? 5.246 -9.195 8.949 1.00 91.38 115 PRO A N 1
ATOM 921 C CA . PRO A 1 115 ? 5.833 -9.139 7.621 1.00 91.38 115 PRO A CA 1
ATOM 922 C C . PRO A 1 115 ? 5.513 -10.415 6.833 1.00 91.38 115 PRO A C 1
ATOM 924 O O . PRO A 1 115 ? 5.509 -11.516 7.388 1.00 91.38 115 PRO A O 1
ATOM 927 N N . PHE A 1 116 ? 5.333 -10.275 5.520 1.00 91.00 116 PHE A N 1
ATOM 928 C CA . PHE A 1 116 ? 5.055 -11.377 4.597 1.00 91.00 116 PHE A CA 1
ATOM 929 C C . PHE A 1 116 ? 6.058 -12.534 4.734 1.00 91.00 116 PHE A C 1
ATOM 931 O O . PHE A 1 116 ? 5.663 -13.691 4.859 1.00 91.00 116 PHE A O 1
ATOM 938 N N . LEU A 1 117 ? 7.349 -12.204 4.829 1.00 89.56 117 LEU A N 1
ATOM 939 C CA . LEU A 1 117 ? 8.446 -13.171 4.956 1.00 89.56 117 LEU A CA 1
ATOM 940 C C . LEU A 1 117 ? 8.410 -13.996 6.256 1.00 89.56 117 LEU A C 1
ATOM 942 O O . LEU A 1 117 ? 9.133 -14.982 6.376 1.00 89.56 117 LEU A O 1
ATOM 946 N N . ASN A 1 118 ? 7.611 -13.602 7.254 1.00 88.50 118 ASN A N 1
ATOM 947 C CA . ASN A 1 118 ? 7.482 -14.323 8.520 1.00 88.50 118 ASN A CA 1
ATOM 948 C C . ASN A 1 118 ? 6.013 -14.515 8.921 1.00 88.50 118 ASN A C 1
ATOM 950 O O . ASN A 1 118 ? 5.590 -14.178 10.031 1.00 88.50 118 ASN A O 1
ATOM 954 N N . MET A 1 119 ? 5.238 -15.120 8.020 1.00 81.25 119 MET A N 1
ATOM 955 C CA . MET A 1 119 ? 3.831 -15.442 8.269 1.00 81.25 119 MET A CA 1
ATOM 956 C C . MET A 1 119 ? 3.629 -16.490 9.372 1.00 81.25 119 MET A C 1
ATOM 958 O O . MET A 1 119 ? 2.537 -16.620 9.911 1.00 81.25 119 MET A O 1
ATOM 962 N N . THR A 1 120 ? 4.661 -17.236 9.771 1.00 80.44 120 THR A N 1
ATOM 963 C CA . THR A 1 120 ? 4.557 -18.195 10.885 1.00 80.44 120 THR A CA 1
ATOM 964 C C . THR A 1 120 ? 4.241 -17.497 12.206 1.00 80.44 120 THR A C 1
ATOM 966 O O . THR A 1 120 ? 3.499 -18.036 13.031 1.00 80.44 120 THR A O 1
ATOM 969 N N . GLY A 1 121 ? 4.731 -16.262 12.380 1.00 71.38 121 GLY A N 1
ATOM 970 C CA . GLY A 1 121 ? 4.327 -15.401 13.487 1.00 71.38 121 GLY A CA 1
ATOM 971 C C . GLY A 1 121 ? 2.818 -15.157 13.509 1.00 71.38 121 GLY A C 1
ATOM 972 O O . GLY A 1 121 ? 2.269 -14.955 14.588 1.00 71.38 121 GLY A O 1
ATOM 973 N N . ALA A 1 122 ? 2.146 -15.266 12.351 1.00 74.25 122 ALA A N 1
ATOM 974 C CA . ALA A 1 122 ? 0.735 -14.961 12.198 1.00 74.25 122 ALA A CA 1
ATOM 975 C C . ALA A 1 122 ? -0.203 -15.860 13.005 1.00 74.25 122 ALA A C 1
ATOM 977 O O . ALA A 1 122 ? -1.134 -15.422 13.683 1.00 74.25 122 ALA A O 1
ATOM 978 N N . TYR A 1 123 ? 0.081 -17.156 12.963 1.00 70.62 123 TYR A N 1
ATOM 979 C CA . TYR A 1 123 ? -0.800 -18.177 13.514 1.00 70.62 123 TYR A CA 1
ATOM 980 C C . TYR A 1 123 ? -0.937 -18.106 15.038 1.00 70.62 123 TYR A C 1
ATOM 982 O O . TYR A 1 123 ? -1.992 -18.445 15.574 1.00 70.62 123 TYR A O 1
ATOM 990 N N . GLN A 1 124 ? 0.096 -17.639 15.748 1.00 67.19 124 GLN A N 1
ATOM 991 C CA . GLN A 1 124 ? 0.074 -17.569 17.214 1.00 67.19 124 GLN A CA 1
ATOM 992 C C . GLN A 1 124 ? -0.930 -16.539 17.747 1.00 67.19 124 GLN A C 1
ATOM 994 O O . GLN A 1 124 ? -1.486 -16.719 18.833 1.00 67.19 124 GLN A O 1
ATOM 999 N N . TRP A 1 125 ? -1.176 -15.467 16.995 1.00 64.00 125 TRP A N 1
ATOM 1000 C CA . TRP A 1 125 ? -2.063 -14.379 17.403 1.00 64.00 125 TRP A CA 1
ATOM 1001 C C . TRP A 1 125 ? -3.403 -14.382 16.673 1.00 64.00 125 TRP A C 1
ATOM 1003 O O . TRP A 1 125 ? -4.370 -13.833 17.209 1.00 64.00 125 TRP A O 1
ATOM 1013 N N . ALA A 1 126 ? -3.501 -15.041 15.511 1.00 67.50 126 ALA A N 1
ATOM 1014 C CA . ALA A 1 126 ? -4.743 -15.140 14.746 1.00 67.50 126 ALA A CA 1
ATOM 1015 C C . ALA A 1 126 ? -5.878 -15.709 15.611 1.00 67.50 126 ALA A C 1
ATOM 1017 O O . ALA A 1 126 ? -6.976 -15.170 15.625 1.00 67.50 126 ALA A O 1
ATOM 1018 N N . GLY A 1 127 ? -5.593 -16.705 16.454 1.00 68.12 127 GLY A N 1
ATOM 1019 C CA . GLY A 1 127 ? -6.591 -17.266 17.370 1.00 68.12 127 GLY A CA 1
ATOM 1020 C C . GLY A 1 127 ? -7.051 -16.340 18.508 1.00 68.12 127 GLY A C 1
ATOM 1021 O O . GLY A 1 127 ? -8.037 -16.657 19.166 1.00 68.12 127 GLY A O 1
ATOM 1022 N N . LYS A 1 128 ? -6.352 -15.228 18.779 1.00 69.12 128 LYS A N 1
ATOM 1023 C CA . LYS A 1 128 ? -6.655 -14.322 19.905 1.00 69.12 128 LYS A CA 1
ATOM 1024 C C . LYS A 1 128 ? -7.299 -13.009 19.473 1.00 69.12 128 LYS A C 1
ATOM 1026 O O . LYS A 1 128 ? -8.152 -12.499 20.192 1.00 69.12 128 LYS A O 1
ATOM 1031 N N . ALA A 1 129 ? -6.871 -12.456 18.341 1.00 73.38 129 ALA A N 1
ATOM 1032 C CA . ALA A 1 129 ? -7.294 -11.131 17.889 1.00 73.38 129 ALA A CA 1
ATOM 1033 C C . ALA A 1 129 ? -8.211 -11.167 16.661 1.00 73.38 129 ALA A C 1
ATOM 1035 O O . ALA A 1 129 ? -9.009 -10.250 16.479 1.00 73.38 129 ALA A O 1
ATOM 1036 N N . PHE A 1 130 ? -8.111 -12.207 15.827 1.00 81.31 130 PHE A N 1
ATOM 1037 C CA . PHE A 1 130 ? -8.907 -12.314 14.611 1.00 81.31 130 PHE A CA 1
ATOM 1038 C C . PHE A 1 130 ? -10.259 -12.953 14.924 1.00 81.31 130 PHE A C 1
ATOM 1040 O O . PHE A 1 130 ? -10.344 -14.081 15.417 1.00 81.31 130 PHE A O 1
ATOM 1047 N N . ASN A 1 131 ? -11.338 -12.235 14.629 1.00 83.50 131 ASN A N 1
ATOM 1048 C CA . ASN A 1 131 ? -12.684 -12.750 14.820 1.00 83.50 131 ASN A CA 1
ATOM 1049 C C . ASN A 1 131 ? -13.110 -13.535 13.574 1.00 83.50 131 ASN A C 1
ATOM 1051 O O . ASN A 1 131 ? -13.513 -12.941 12.581 1.00 83.50 131 ASN A O 1
ATOM 1055 N N . MET A 1 132 ? -13.048 -14.868 13.632 1.00 85.25 132 MET A N 1
ATOM 1056 C CA . MET A 1 132 ? -13.400 -15.741 12.498 1.00 85.25 132 MET A CA 1
ATOM 1057 C C . MET A 1 132 ? -14.866 -15.620 12.053 1.00 85.25 132 MET A C 1
ATOM 1059 O O . MET A 1 132 ? -15.190 -15.984 10.928 1.00 85.25 132 MET A O 1
ATOM 1063 N N . SER A 1 133 ? -15.748 -15.132 12.928 1.00 87.00 133 SER A N 1
ATOM 1064 C CA . SER A 1 133 ? -17.171 -14.944 12.628 1.00 87.00 133 SER A CA 1
ATOM 1065 C C . SER A 1 133 ? -17.481 -13.563 12.047 1.00 87.00 133 SER A C 1
ATOM 1067 O O . SER A 1 133 ? -18.604 -13.335 11.602 1.00 87.00 133 SER A O 1
ATOM 1069 N N . ALA A 1 134 ? -16.519 -12.636 12.083 1.00 87.19 134 ALA A N 1
ATOM 1070 C CA . ALA A 1 134 ? -16.659 -11.294 11.538 1.00 87.19 134 ALA A CA 1
ATOM 1071 C C . ALA A 1 134 ? -16.097 -11.213 10.108 1.00 87.19 134 ALA A C 1
ATOM 1073 O O . ALA A 1 134 ? -15.128 -11.905 9.783 1.00 87.19 134 ALA A O 1
ATOM 1074 N N . PRO A 1 135 ? -16.654 -10.343 9.251 1.00 90.50 135 PRO A N 1
ATOM 1075 C CA . PRO A 1 135 ? -16.110 -10.113 7.922 1.00 90.50 135 PRO A CA 1
ATOM 1076 C C . PRO A 1 135 ? -14.725 -9.461 7.984 1.00 90.50 135 PRO A C 1
ATOM 1078 O O . PRO A 1 135 ? -14.405 -8.723 8.917 1.00 90.50 135 PRO A O 1
ATOM 1081 N N . THR A 1 136 ? -13.915 -9.703 6.954 1.00 90.12 136 THR A N 1
ATOM 1082 C CA . THR A 1 136 ? -12.585 -9.098 6.790 1.00 90.12 136 THR A CA 1
ATOM 1083 C C . THR A 1 136 ? -12.614 -8.061 5.673 1.00 90.12 136 THR A C 1
ATOM 1085 O O . THR A 1 136 ? -13.074 -8.359 4.571 1.00 90.12 136 THR A O 1
ATOM 1088 N N . LYS A 1 137 ? -12.126 -6.847 5.948 1.00 91.88 137 LYS A N 1
ATOM 1089 C CA . LYS A 1 137 ? -12.005 -5.747 4.980 1.00 91.88 137 LYS A CA 1
ATOM 1090 C C . LYS A 1 137 ? -10.533 -5.366 4.849 1.00 91.88 137 LYS A C 1
ATOM 1092 O O . LYS A 1 137 ? -9.978 -4.809 5.782 1.00 91.88 137 LYS A O 1
ATOM 1097 N N . VAL A 1 138 ? -9.904 -5.678 3.722 1.00 92.75 138 VAL A N 1
ATOM 1098 C CA . VAL A 1 138 ? -8.475 -5.395 3.505 1.00 92.75 138 VAL A CA 1
ATOM 1099 C C . VAL A 1 138 ? -8.308 -3.995 2.923 1.00 92.75 138 VAL A C 1
ATOM 1101 O O . VAL A 1 138 ? -8.959 -3.684 1.923 1.00 92.75 138 VAL A O 1
ATOM 1104 N N . ILE A 1 139 ? -7.427 -3.181 3.508 1.00 93.44 139 ILE A N 1
ATOM 1105 C CA . ILE A 1 139 ? -7.044 -1.877 2.953 1.00 93.44 139 ILE A CA 1
ATOM 1106 C C . ILE A 1 139 ? -5.618 -1.981 2.408 1.00 93.44 139 ILE A C 1
ATOM 1108 O O . ILE A 1 139 ? -4.700 -2.393 3.107 1.00 93.44 139 ILE A O 1
ATOM 1112 N N . VAL A 1 140 ? -5.423 -1.611 1.141 1.00 95.25 140 VAL A N 1
ATOM 1113 C CA . VAL A 1 140 ? -4.106 -1.629 0.490 1.00 95.25 140 VAL A CA 1
ATOM 1114 C C . VAL A 1 140 ? -3.801 -0.230 -0.008 1.00 95.25 140 VAL A C 1
ATOM 1116 O O . VAL A 1 140 ? -4.571 0.327 -0.791 1.00 95.25 140 VAL A O 1
ATOM 1119 N N . HIS A 1 141 ? -2.689 0.339 0.451 1.00 94.19 141 HIS A N 1
ATOM 1120 C CA . HIS A 1 141 ? -2.269 1.653 -0.008 1.00 94.19 141 HIS A CA 1
ATOM 1121 C C . HIS A 1 141 ? -1.676 1.616 -1.417 1.00 94.19 141 HIS A C 1
ATOM 1123 O O . HIS A 1 141 ? -1.247 0.576 -1.919 1.00 94.19 141 HIS A O 1
ATOM 1129 N N . GLY A 1 142 ? -1.681 2.778 -2.063 1.00 91.19 142 GLY A N 1
ATOM 1130 C CA . GLY A 1 142 ? -1.231 2.941 -3.436 1.00 91.19 142 GLY A CA 1
ATOM 1131 C C . GLY A 1 142 ? 0.082 3.704 -3.562 1.00 91.19 142 GLY A C 1
ATOM 1132 O O . GLY A 1 142 ? 0.889 3.806 -2.635 1.00 91.19 142 GLY A O 1
ATOM 1133 N N . PHE A 1 143 ? 0.267 4.245 -4.760 1.00 90.50 143 PHE A N 1
ATOM 1134 C CA . PHE A 1 143 ? 1.407 5.060 -5.154 1.00 90.50 143 PHE A CA 1
ATOM 1135 C C . PHE A 1 143 ? 1.635 6.245 -4.205 1.00 90.50 143 PHE A C 1
ATOM 1137 O O . PHE A 1 143 ? 0.691 6.952 -3.867 1.00 90.50 143 PHE A O 1
ATOM 1144 N N . GLY A 1 144 ? 2.887 6.451 -3.783 1.00 88.00 144 GLY A N 1
ATOM 1145 C CA . GLY A 1 144 ? 3.284 7.566 -2.913 1.00 88.00 144 GLY A CA 1
ATOM 1146 C C . GLY A 1 144 ? 2.759 7.503 -1.475 1.00 88.00 144 GLY A C 1
ATOM 1147 O O . GLY A 1 144 ? 3.030 8.412 -0.703 1.00 88.00 144 GLY A O 1
ATOM 1148 N N . SER A 1 145 ? 2.038 6.441 -1.110 1.00 90.38 145 SER A N 1
ATOM 1149 C CA . SER A 1 145 ? 1.358 6.313 0.176 1.00 90.38 145 SER A CA 1
ATOM 1150 C C . SER A 1 145 ? 1.897 5.134 0.998 1.00 90.38 145 SER A C 1
ATOM 1152 O O . SER A 1 145 ? 2.731 4.352 0.539 1.00 90.38 145 SER A O 1
ATOM 1154 N N . SER A 1 146 ? 1.419 5.021 2.231 1.00 90.75 146 SER A N 1
ATOM 1155 C CA . SER A 1 146 ? 1.806 4.089 3.281 1.00 90.75 146 SER A CA 1
ATOM 1156 C C . SER A 1 146 ? 0.615 3.826 4.212 1.00 90.75 146 SER A C 1
ATOM 1158 O O . SER A 1 146 ? -0.374 4.559 4.199 1.00 90.75 146 SER A O 1
ATOM 1160 N N . CYS A 1 147 ? 0.709 2.808 5.071 1.00 88.44 147 CYS A N 1
ATOM 1161 C CA . CYS A 1 147 ? -0.355 2.500 6.035 1.00 88.44 147 CYS A CA 1
ATOM 1162 C C . CYS A 1 147 ? -0.574 3.580 7.111 1.00 88.44 147 CYS A C 1
ATOM 1164 O O . CYS A 1 147 ? -1.589 3.528 7.800 1.00 88.44 147 CYS A O 1
ATOM 1166 N N . SER A 1 148 ? 0.363 4.518 7.291 1.00 87.31 148 SER A N 1
ATOM 1167 C CA . SER A 1 148 ? 0.236 5.621 8.253 1.00 87.31 148 SER A CA 1
ATOM 1168 C C . SER A 1 148 ? -0.453 6.856 7.679 1.00 87.31 148 SER A C 1
ATOM 1170 O O . SER A 1 148 ? -0.688 7.797 8.426 1.00 87.31 148 SER A O 1
ATOM 1172 N N . ASN A 1 149 ? -0.759 6.868 6.379 1.00 90.81 149 ASN A N 1
ATOM 1173 C CA . ASN A 1 149 ? -1.474 7.983 5.775 1.00 90.81 149 ASN A CA 1
ATOM 1174 C C . ASN A 1 149 ? -2.902 8.095 6.316 1.00 90.81 149 ASN A C 1
ATOM 1176 O O . ASN A 1 149 ? -3.573 7.097 6.598 1.00 90.81 149 ASN A O 1
ATOM 1180 N N . ILE A 1 150 ? -3.390 9.326 6.385 1.00 90.56 150 ILE A N 1
ATOM 1181 C CA . ILE A 1 150 ? -4.664 9.691 7.001 1.00 90.56 150 ILE A CA 1
ATOM 1182 C C . ILE A 1 150 ? -5.841 8.998 6.337 1.00 90.56 150 ILE A C 1
ATOM 1184 O O . ILE A 1 150 ? -6.700 8.462 7.028 1.00 90.56 150 ILE A O 1
ATOM 1188 N N . TRP A 1 151 ? -5.855 8.892 5.009 1.00 90.44 151 TRP A N 1
ATOM 1189 C CA . TRP A 1 151 ? -6.959 8.224 4.319 1.00 90.44 151 TRP A CA 1
ATOM 1190 C C . TRP A 1 151 ? -7.096 6.741 4.727 1.00 90.44 151 TRP A C 1
ATOM 1192 O O . TRP A 1 151 ? -8.210 6.215 4.765 1.00 90.44 151 TRP A O 1
ATOM 1202 N N . VAL A 1 152 ? -5.990 6.063 5.078 1.00 90.62 152 VAL A N 1
ATOM 1203 C CA . VAL A 1 152 ? -6.005 4.672 5.573 1.00 90.62 152 VAL A CA 1
ATOM 1204 C C . VAL A 1 152 ? -6.632 4.631 6.962 1.00 90.62 152 VAL A C 1
ATOM 1206 O O . VAL A 1 152 ? -7.522 3.815 7.223 1.00 90.62 152 VAL A O 1
ATOM 1209 N N . TYR A 1 153 ? -6.197 5.540 7.839 1.00 87.62 153 TYR A N 1
ATOM 1210 C CA . TYR A 1 153 ? -6.756 5.724 9.176 1.00 87.62 153 TYR A CA 1
ATOM 1211 C C . TYR A 1 153 ? -8.263 6.002 9.127 1.00 87.62 153 TYR A C 1
ATOM 1213 O O . TYR A 1 153 ? -9.043 5.345 9.822 1.00 87.62 153 TYR A O 1
ATOM 1221 N N . GLU A 1 154 ? -8.683 6.947 8.295 1.00 89.00 154 GLU A N 1
ATOM 1222 C CA . GLU A 1 154 ? -10.065 7.395 8.181 1.00 89.00 154 GLU A CA 1
ATOM 1223 C C . GLU A 1 154 ? -10.963 6.303 7.612 1.00 89.00 154 GLU A C 1
ATOM 1225 O O . GLU A 1 154 ? -12.029 6.026 8.165 1.00 89.00 154 GLU A O 1
ATOM 1230 N N . MET A 1 155 ? -10.509 5.604 6.568 1.00 90.50 155 MET A N 1
ATOM 1231 C CA . MET A 1 155 ? -11.246 4.487 5.984 1.00 90.50 155 MET A CA 1
ATOM 1232 C C . MET A 1 155 ? -11.417 3.340 6.986 1.00 90.50 155 MET A C 1
ATOM 1234 O O . MET A 1 155 ? -12.527 2.828 7.157 1.00 90.50 155 MET A O 1
ATOM 1238 N N . ARG A 1 156 ? -10.344 2.961 7.689 1.00 88.56 156 ARG A N 1
ATOM 1239 C CA . ARG A 1 156 ? -10.388 1.959 8.764 1.00 88.56 156 ARG A CA 1
ATOM 1240 C C . ARG A 1 156 ? -11.400 2.358 9.835 1.00 88.56 156 ARG A C 1
ATOM 1242 O O . ARG A 1 156 ? -12.259 1.560 10.214 1.00 88.56 156 ARG A O 1
ATOM 1249 N N . SER A 1 157 ? -11.304 3.595 10.310 1.00 85.44 157 SER A N 1
ATOM 1250 C CA . SER A 1 157 ? -12.137 4.120 11.389 1.00 85.44 157 SER A CA 1
ATOM 1251 C C . SER A 1 157 ? -13.612 4.168 10.975 1.00 85.44 157 SER A C 1
ATOM 1253 O O . SER A 1 157 ? -14.479 3.708 11.723 1.00 85.44 157 SER A O 1
ATOM 1255 N N . ALA A 1 158 ? -13.902 4.604 9.746 1.00 87.12 158 ALA A N 1
ATOM 1256 C CA . ALA A 1 158 ? -15.244 4.595 9.175 1.00 87.12 158 ALA A CA 1
ATOM 1257 C C . ALA A 1 158 ? -15.828 3.173 9.095 1.00 87.12 158 ALA A C 1
ATOM 1259 O O . ALA A 1 158 ? -16.948 2.950 9.559 1.00 87.12 158 ALA A O 1
ATOM 1260 N N . LEU A 1 159 ? -15.068 2.191 8.595 1.00 88.25 159 LEU A N 1
ATOM 1261 C CA . LEU A 1 159 ? -15.504 0.788 8.522 1.00 88.25 159 LEU A CA 1
ATOM 1262 C C . LEU A 1 159 ? -15.829 0.215 9.909 1.00 88.25 159 LEU A C 1
ATOM 1264 O O . LEU A 1 159 ? -16.876 -0.403 10.104 1.00 88.25 159 LEU A O 1
ATOM 1268 N N . MET A 1 160 ? -14.972 0.477 10.896 1.00 84.00 160 MET A N 1
ATOM 1269 C CA . MET A 1 160 ? -15.143 -0.005 12.273 1.00 84.00 160 MET A CA 1
ATOM 1270 C C . MET A 1 160 ? -16.251 0.736 13.047 1.00 84.00 160 MET A C 1
ATOM 1272 O O . MET A 1 160 ? -16.684 0.273 14.113 1.00 84.00 160 MET A O 1
ATOM 1276 N N . SER A 1 161 ? -16.719 1.882 12.539 1.00 83.81 161 SER A N 1
ATOM 1277 C CA . SER A 1 161 ? -17.867 2.609 13.098 1.00 83.81 161 SER A CA 1
ATOM 1278 C C . SER A 1 161 ? -19.211 1.978 12.714 1.00 83.81 161 SER A C 1
ATOM 1280 O O . SER A 1 161 ? -20.155 2.045 13.499 1.00 83.81 161 SER A O 1
ATOM 1282 N N . ILE A 1 162 ? -19.286 1.314 11.553 1.00 85.38 162 ILE A N 1
ATOM 1283 C CA . ILE A 1 162 ? -20.536 0.754 11.012 1.00 85.38 162 ILE A CA 1
ATOM 1284 C C . ILE A 1 162 ? -20.653 -0.766 11.170 1.00 85.38 162 ILE A C 1
ATOM 1286 O O . ILE A 1 162 ? -21.766 -1.285 11.240 1.00 85.38 162 ILE A O 1
ATOM 1290 N N . GLU A 1 163 ? -19.533 -1.490 11.220 1.00 84.50 163 GLU A N 1
ATOM 1291 C CA . GLU A 1 163 ? -19.510 -2.955 11.213 1.00 84.50 163 GLU A CA 1
ATOM 1292 C C . GLU A 1 163 ? -18.431 -3.502 12.166 1.00 84.50 163 GLU A C 1
ATOM 1294 O O . GLU A 1 163 ? -17.304 -3.005 12.211 1.00 84.50 163 GLU A O 1
ATOM 1299 N N . ASP A 1 164 ? -18.757 -4.555 12.928 1.00 85.50 164 ASP A N 1
ATOM 1300 C CA . ASP A 1 164 ? -17.758 -5.330 13.680 1.00 85.50 164 ASP A CA 1
ATOM 1301 C C . ASP A 1 164 ? -17.004 -6.228 12.692 1.00 85.50 164 ASP A C 1
ATOM 1303 O O . ASP A 1 164 ? -17.474 -7.308 12.335 1.00 85.50 164 ASP A O 1
ATOM 1307 N N . CYS A 1 165 ? -15.870 -5.740 12.191 1.00 86.25 165 CYS A N 1
ATOM 1308 C CA . CYS A 1 165 ? -15.061 -6.398 11.171 1.00 86.25 165 CYS A CA 1
ATOM 1309 C C . CYS A 1 165 ? -13.574 -6.458 11.557 1.00 86.25 165 CYS A C 1
ATOM 1311 O O . CYS A 1 165 ? -13.090 -5.726 12.426 1.00 86.25 165 CYS A O 1
ATOM 1313 N N . ASN A 1 166 ? -12.853 -7.365 10.900 1.00 86.69 166 ASN A N 1
ATOM 1314 C CA . ASN A 1 166 ? -11.395 -7.427 10.913 1.00 86.69 166 ASN A CA 1
ATOM 1315 C C . ASN A 1 166 ? -10.867 -6.500 9.810 1.00 86.69 166 ASN A C 1
ATOM 1317 O O . ASN A 1 166 ? -11.224 -6.703 8.647 1.00 86.69 166 ASN A O 1
ATOM 1321 N N . VAL A 1 167 ? -10.013 -5.531 10.140 1.00 85.19 167 VAL A N 1
ATOM 1322 C CA . VAL A 1 167 ? -9.429 -4.610 9.149 1.00 85.19 167 VAL A CA 1
ATOM 1323 C C . VAL A 1 167 ? -7.908 -4.778 9.128 1.00 85.19 167 VAL A C 1
ATOM 1325 O O . VAL A 1 167 ? -7.248 -4.224 10.004 1.00 85.19 167 VAL A O 1
ATOM 1328 N N . PRO A 1 168 ? -7.361 -5.630 8.243 1.00 77.25 168 PRO A N 1
ATOM 1329 C CA . PRO A 1 168 ? -5.924 -5.750 7.989 1.00 77.25 168 PRO A CA 1
ATOM 1330 C C . PRO A 1 168 ? -5.348 -4.698 7.031 1.00 77.25 168 PRO A C 1
ATOM 1332 O O . PRO A 1 168 ? -6.134 -4.105 6.250 1.00 77.25 168 PRO A O 1
#

Secondary structure (DSSP, 8-state):
-----------------------PPPHHHHHHHTTTHHHHHHHHHHHHHHHHHHHHT---------EEEETTTEEEE--SSS--PPPPHHHH--EEEEEETTT-TT----SEEEEGGGTHHHHHHHHHH--TTS-B------TT--TTSHHHHHHHHHHHHH---EE-

InterPro domains:
  IPR000734 Triacylglycerol lipase family [PTHR11610] (20-167)
  IPR029058 Alpha/Beta hydrolase fold [G3DSA:3.40.50.1820] (66-168)
  IPR029058 Alpha/Beta hydrolase fold [SSF53474] (79-167)

Sequence (168 aa):
RWITLIFFLHLFGQIFCDGGGTIWATAEEEALDEVNDSQLFQAVLDSVRDWEARHHNRTRAKRAESSVCYSDVGCFEDTGYLDMVPSRPEDVATRFLLYSARHSRSSDIPLIDVPFLNMTGAYQWAGKAFNMSAPTKVIVHGFGSSCSNIWVYEMRSALMSIEDCNVP

Organism: Triatoma infestans (NCBI:txid30076)